Protein AF-A0A969WUV9-F1 (afdb_monomer)

Mean predicted aligned error: 6.2 Å

Structure (mmCIF, N/CA/C/O backbone):
data_AF-A0A969WUV9-F1
#
_entry.id   AF-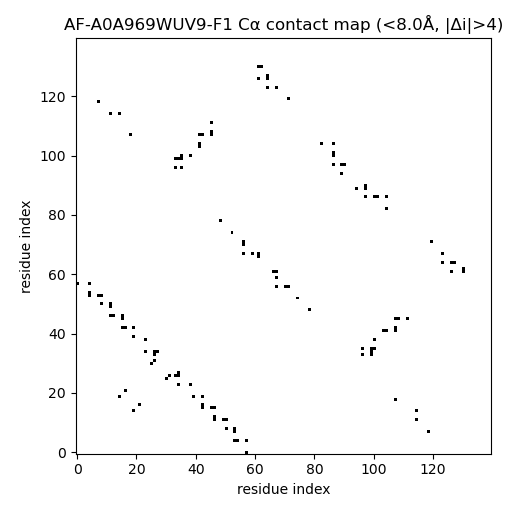A0A969WUV9-F1
#
loop_
_atom_site.group_PDB
_atom_site.id
_atom_site.type_symbol
_atom_site.label_atom_id
_atom_site.label_alt_id
_atom_site.label_comp_id
_atom_site.label_asym_id
_atom_site.label_entity_id
_atom_site.label_seq_id
_atom_site.pdbx_PDB_ins_code
_atom_site.Cartn_x
_atom_site.Cartn_y
_atom_site.Cartn_z
_atom_site.occupancy
_atom_site.B_iso_or_equiv
_atom_site.auth_seq_id
_atom_site.auth_comp_id
_atom_site.auth_asym_id
_atom_site.auth_atom_id
_atom_site.pdbx_PDB_model_num
ATOM 1 N N . MET A 1 1 ? -18.232 -3.923 13.557 1.00 69.06 1 MET A N 1
ATOM 2 C CA . MET A 1 1 ? -17.007 -3.985 12.721 1.00 69.06 1 MET A CA 1
ATOM 3 C C . MET A 1 1 ? -17.253 -4.255 11.232 1.00 69.06 1 MET A C 1
ATOM 5 O O . MET A 1 1 ? -16.675 -3.537 10.427 1.00 69.06 1 MET A O 1
ATOM 9 N N . LYS A 1 2 ? -18.115 -5.209 10.822 1.00 74.00 2 LYS A N 1
ATOM 10 C CA . LYS A 1 2 ? -18.312 -5.569 9.391 1.00 74.00 2 LYS A CA 1
ATOM 11 C C . LYS A 1 2 ? -18.622 -4.374 8.459 1.00 74.00 2 LYS A C 1
ATOM 13 O O . LYS A 1 2 ? -17.952 -4.225 7.444 1.00 74.00 2 LYS A O 1
ATOM 18 N N . LYS A 1 3 ? -19.544 -3.478 8.849 1.00 80.81 3 LYS A N 1
ATOM 19 C CA . LYS A 1 3 ? -19.894 -2.263 8.075 1.00 80.81 3 LYS A CA 1
ATOM 20 C C . LYS A 1 3 ? -18.728 -1.265 7.938 1.00 80.81 3 LYS A C 1
ATOM 22 O O . LYS A 1 3 ? -18.593 -0.623 6.905 1.00 80.81 3 LYS A O 1
ATOM 27 N N . LEU A 1 4 ? -17.882 -1.133 8.966 1.00 83.31 4 LEU A N 1
ATOM 28 C CA . LEU A 1 4 ? -16.705 -0.250 8.941 1.00 83.31 4 LEU A CA 1
ATOM 29 C C . LEU A 1 4 ? -15.621 -0.814 8.013 1.00 83.31 4 LEU A C 1
ATOM 31 O O . LEU A 1 4 ? -15.086 -0.098 7.175 1.00 83.31 4 LEU A O 1
ATOM 35 N N . ARG A 1 5 ? -15.373 -2.124 8.116 1.00 86.38 5 ARG A N 1
ATOM 36 C CA . ARG A 1 5 ? -14.433 -2.849 7.257 1.00 86.38 5 ARG A CA 1
ATOM 37 C C . ARG A 1 5 ? -14.799 -2.725 5.778 1.00 86.38 5 ARG A C 1
ATOM 39 O O . ARG A 1 5 ? -13.937 -2.395 4.977 1.00 86.38 5 ARG A O 1
ATOM 46 N N . GLN A 1 6 ? -16.070 -2.927 5.427 1.00 88.50 6 GLN A N 1
ATOM 47 C CA . GLN A 1 6 ? -16.540 -2.763 4.045 1.00 88.50 6 GLN A CA 1
ATOM 48 C C . GLN A 1 6 ? -16.302 -1.345 3.515 1.00 88.50 6 GLN A C 1
ATOM 50 O O . GLN A 1 6 ? -15.838 -1.198 2.392 1.00 88.50 6 GLN A O 1
ATOM 55 N N . LYS A 1 7 ? -16.539 -0.307 4.330 1.00 90.38 7 LYS A N 1
ATOM 56 C CA . LYS A 1 7 ? -16.251 1.082 3.938 1.00 90.38 7 LYS A CA 1
ATOM 57 C C . LYS A 1 7 ? -14.765 1.313 3.655 1.00 90.38 7 LYS A C 1
ATOM 59 O O . LYS A 1 7 ? -14.444 1.998 2.693 1.00 90.38 7 LYS A O 1
ATOM 64 N N . PHE A 1 8 ? -13.866 0.742 4.459 1.00 91.38 8 PHE A N 1
ATOM 65 C CA . PHE A 1 8 ? -12.424 0.869 4.227 1.00 91.38 8 PHE A CA 1
ATOM 66 C C . PHE A 1 8 ? -11.944 0.076 3.013 1.00 91.38 8 PHE A C 1
ATOM 68 O O . PHE A 1 8 ? -11.132 0.593 2.257 1.00 91.38 8 PHE A O 1
ATOM 75 N N . ILE A 1 9 ? -12.467 -1.133 2.788 1.00 91.56 9 ILE A N 1
ATOM 76 C CA . ILE A 1 9 ? -12.145 -1.918 1.586 1.00 91.56 9 ILE A CA 1
ATOM 77 C C . ILE A 1 9 ? -12.640 -1.190 0.335 1.00 91.56 9 ILE A C 1
ATOM 79 O O . ILE A 1 9 ? -11.903 -1.090 -0.640 1.00 91.56 9 ILE A O 1
ATOM 83 N N . LEU A 1 10 ? -13.848 -0.623 0.367 1.00 92.69 10 LEU A N 1
ATOM 84 C CA . LEU A 1 10 ? -14.384 0.160 -0.745 1.00 92.69 10 LEU A CA 1
ATOM 85 C C . LEU A 1 10 ? -13.541 1.415 -1.009 1.00 92.69 10 LEU A C 1
ATOM 87 O O . LEU A 1 10 ? -13.209 1.691 -2.157 1.00 92.69 10 LEU A O 1
ATOM 91 N N . LEU A 1 11 ? -13.129 2.127 0.045 1.00 92.75 11 LEU A N 1
ATOM 92 C CA . LEU A 1 11 ? -12.233 3.278 -0.072 1.00 92.75 11 LEU A CA 1
ATOM 93 C C . LEU A 1 11 ? -10.871 2.889 -0.670 1.00 92.75 11 LEU A C 1
ATOM 95 O O . LEU A 1 11 ? -10.385 3.576 -1.562 1.00 92.75 11 LEU A O 1
ATOM 99 N N . LEU A 1 12 ? -10.280 1.780 -0.215 1.00 92.88 12 LEU A N 1
ATOM 100 C CA . LEU A 1 12 ? -9.035 1.241 -0.765 1.00 92.88 12 LEU A CA 1
ATOM 101 C C . LEU A 1 12 ? -9.186 0.865 -2.238 1.00 92.88 12 LEU A C 1
ATOM 103 O O . LEU A 1 12 ? -8.326 1.204 -3.041 1.00 92.88 12 LEU A O 1
ATOM 107 N N . THR A 1 13 ? -10.276 0.188 -2.590 1.00 93.12 13 THR A N 1
ATOM 108 C CA . THR A 1 13 ? -10.552 -0.222 -3.972 1.00 93.12 13 THR A CA 1
ATOM 109 C C . THR A 1 13 ? -10.644 1.003 -4.874 1.00 93.12 13 THR A C 1
ATOM 111 O O . THR A 1 13 ? -9.966 1.066 -5.892 1.00 93.12 13 TH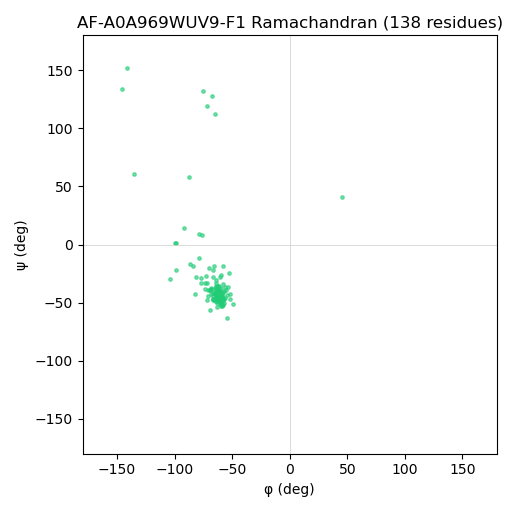R A O 1
ATOM 114 N N . LEU A 1 14 ? -11.421 2.011 -4.467 1.00 94.06 14 LEU A N 1
ATOM 115 C CA . LEU A 1 14 ? -11.577 3.251 -5.224 1.00 94.06 14 LEU A CA 1
ATOM 116 C C . LEU A 1 14 ? -10.239 3.981 -5.371 1.00 94.06 14 LEU A C 1
ATOM 118 O O . LEU A 1 14 ? -9.904 4.430 -6.460 1.00 94.06 14 LEU A O 1
ATOM 122 N N . PHE A 1 15 ? -9.442 4.036 -4.305 1.00 93.50 15 PHE A N 1
ATOM 123 C CA . PHE A 1 15 ? -8.115 4.641 -4.342 1.00 93.50 15 PHE A CA 1
ATOM 124 C C . PHE A 1 15 ? -7.165 3.922 -5.307 1.00 93.50 15 PHE A C 1
ATOM 126 O O . PHE A 1 15 ? -6.537 4.574 -6.135 1.00 93.50 15 PHE A O 1
ATOM 133 N N . VAL A 1 16 ? -7.077 2.589 -5.234 1.00 93.44 16 VAL A N 1
ATOM 134 C CA . VAL A 1 16 ? -6.213 1.799 -6.124 1.00 93.44 16 VAL A CA 1
ATOM 135 C C . VAL A 1 16 ? -6.666 1.922 -7.575 1.00 93.44 16 VAL A C 1
ATOM 137 O O . VAL A 1 16 ? -5.819 2.027 -8.451 1.00 93.44 16 VAL A O 1
ATOM 140 N N . VAL A 1 17 ? -7.973 1.965 -7.844 1.00 93.25 17 VAL A N 1
ATOM 141 C CA . VAL A 1 17 ? -8.492 2.161 -9.205 1.00 93.25 17 VAL A CA 1
ATOM 142 C C . VAL A 1 17 ? -8.155 3.557 -9.727 1.00 93.25 17 VAL A C 1
ATOM 144 O O . VAL A 1 17 ? -7.651 3.676 -10.838 1.00 93.25 17 VAL A O 1
ATOM 147 N N . VAL A 1 18 ? -8.376 4.609 -8.934 1.00 93.75 18 VAL A N 1
ATOM 148 C CA . VAL A 1 18 ? -8.113 5.996 -9.353 1.00 93.75 18 VAL A CA 1
ATOM 149 C C . VAL A 1 18 ? -6.619 6.246 -9.544 1.00 93.75 18 VAL A C 1
ATOM 151 O O . VAL A 1 18 ? -6.223 6.789 -10.570 1.00 93.75 18 VAL A O 1
ATOM 154 N N . ILE A 1 19 ? -5.777 5.834 -8.593 1.00 93.19 19 ILE A N 1
ATOM 155 C CA . ILE A 1 19 ? -4.322 6.017 -8.689 1.00 93.19 19 ILE A CA 1
ATOM 156 C C . ILE A 1 19 ? -3.712 5.053 -9.710 1.00 93.19 19 ILE A C 1
ATOM 158 O O . ILE A 1 19 ? -2.844 5.464 -10.470 1.00 93.19 19 ILE A O 1
ATOM 162 N N . GLY A 1 20 ? -4.190 3.809 -9.779 1.00 91.94 20 GLY A N 1
ATOM 163 C CA . GLY A 1 20 ? -3.852 2.815 -10.805 1.00 91.94 20 GLY A CA 1
ATOM 164 C C . GLY A 1 20 ? -4.094 3.343 -12.208 1.00 91.94 20 GLY A C 1
ATOM 165 O O . GLY A 1 20 ? -3.176 3.548 -12.992 1.00 91.94 20 GLY A O 1
ATOM 166 N N . PHE A 1 21 ? -5.348 3.643 -12.517 1.00 91.69 21 PHE A N 1
ATOM 167 C CA . PHE A 1 21 ? -5.700 4.139 -13.838 1.00 91.69 21 PHE A CA 1
ATOM 168 C C . PHE A 1 21 ? -5.075 5.512 -14.120 1.00 91.69 21 PHE A C 1
ATOM 170 O O . PHE A 1 21 ? -4.520 5.734 -15.192 1.00 91.69 21 PHE A O 1
ATOM 177 N N . GLY A 1 22 ? -5.099 6.419 -13.140 1.00 91.44 22 GLY A N 1
ATOM 178 C CA . GLY A 1 22 ? -4.538 7.760 -13.279 1.00 91.44 22 GLY A CA 1
ATOM 179 C C . GLY A 1 22 ? -3.041 7.742 -13.571 1.00 91.44 22 GLY A C 1
ATOM 180 O O . GLY A 1 22 ? -2.591 8.390 -14.510 1.00 91.44 22 GLY A O 1
ATOM 181 N N . SER A 1 23 ? -2.261 6.965 -12.820 1.00 89.81 23 SER A N 1
ATOM 182 C CA . SER A 1 23 ? -0.818 6.894 -13.060 1.00 89.81 23 SER A CA 1
ATOM 183 C C . SER A 1 23 ? -0.452 6.113 -14.320 1.00 89.81 23 SER A C 1
ATOM 185 O O . SER A 1 23 ? 0.547 6.467 -14.931 1.00 89.81 23 SER A O 1
ATOM 187 N N . TRP A 1 24 ? -1.265 5.149 -14.772 1.00 90.25 24 TRP A N 1
ATOM 188 C CA . TRP A 1 24 ? -1.106 4.528 -16.095 1.00 90.25 24 TRP A CA 1
ATOM 189 C C . TRP A 1 24 ? -1.270 5.543 -17.233 1.00 90.25 24 TRP A C 1
ATOM 191 O O . TRP A 1 24 ? -0.421 5.630 -18.120 1.00 90.25 24 TRP A O 1
ATOM 201 N N . VAL A 1 25 ? -2.324 6.367 -17.177 1.00 90.81 25 VAL A N 1
ATOM 202 C CA . VAL A 1 25 ? -2.562 7.440 -18.159 1.00 90.81 25 VAL A CA 1
ATOM 203 C C . VAL A 1 25 ? -1.412 8.449 -18.150 1.00 90.81 25 VAL A C 1
ATOM 205 O O . VAL A 1 25 ? -0.907 8.814 -19.211 1.00 90.81 25 VAL A O 1
ATOM 208 N N . VAL A 1 26 ? -0.959 8.861 -16.961 1.00 89.69 26 VAL A N 1
ATOM 209 C CA . VAL A 1 26 ? 0.184 9.775 -16.815 1.00 89.69 26 VAL A CA 1
ATOM 210 C C . VAL A 1 26 ? 1.467 9.157 -17.376 1.00 89.69 26 VAL A C 1
A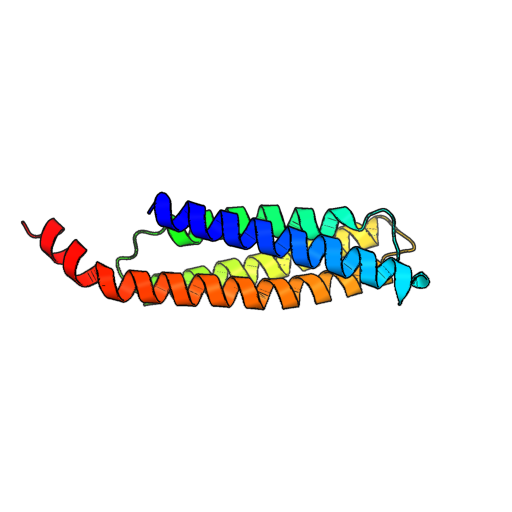TOM 212 O O . VAL A 1 26 ? 2.220 9.857 -18.051 1.00 89.69 26 VAL A O 1
ATOM 215 N N . LEU A 1 27 ? 1.700 7.859 -17.159 1.00 88.44 27 LEU A N 1
ATOM 216 C CA . LEU A 1 27 ? 2.851 7.139 -17.708 1.00 88.44 27 LEU A CA 1
ATOM 217 C C . LEU A 1 27 ? 2.877 7.223 -19.232 1.00 88.44 27 LEU A C 1
ATOM 219 O O . LEU A 1 27 ? 3.875 7.642 -19.803 1.00 88.44 27 LEU A O 1
ATOM 223 N N . ILE A 1 28 ? 1.769 6.882 -19.889 1.00 88.75 28 ILE A N 1
ATOM 224 C CA . ILE A 1 28 ? 1.718 6.817 -21.354 1.00 88.75 28 ILE A CA 1
ATOM 225 C C . ILE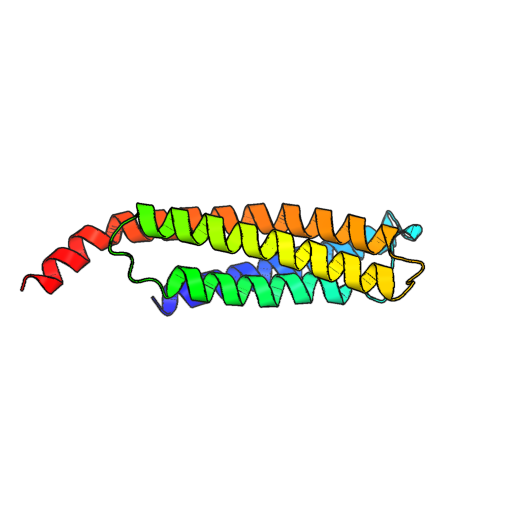 A 1 28 ? 1.840 8.212 -21.984 1.00 88.75 28 ILE A C 1
ATOM 227 O O . ILE A 1 28 ? 2.488 8.351 -23.017 1.00 88.75 28 ILE A O 1
ATOM 231 N N . HIS A 1 29 ? 1.233 9.245 -21.385 1.00 89.56 29 HIS A N 1
ATOM 232 C CA . HIS A 1 29 ? 1.243 10.599 -21.957 1.00 89.56 29 HIS A CA 1
ATOM 233 C C . HIS A 1 29 ? 2.508 11.405 -21.648 1.00 89.56 29 HIS A C 1
ATOM 235 O O . HIS A 1 29 ? 3.004 12.109 -22.523 1.00 89.56 29 HIS A O 1
ATOM 241 N N . PHE A 1 30 ? 3.015 11.348 -20.414 1.00 86.69 30 PHE A N 1
ATOM 242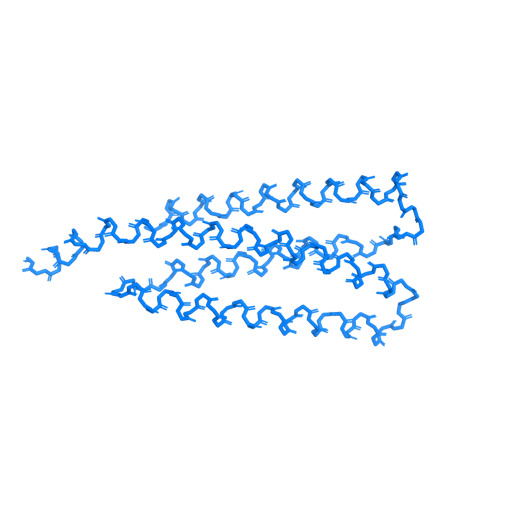 C CA . PHE A 1 30 ? 4.101 12.228 -19.965 1.00 86.69 30 PHE A CA 1
ATOM 243 C C . PHE A 1 30 ? 5.454 11.520 -19.885 1.00 86.69 30 PHE A C 1
ATOM 245 O O . PHE A 1 30 ? 6.486 12.159 -20.075 1.00 86.69 30 PHE A O 1
ATOM 252 N N . PHE A 1 31 ? 5.471 10.212 -19.614 1.00 86.25 31 PHE A N 1
ATOM 253 C CA . PHE A 1 31 ? 6.704 9.448 -19.413 1.00 86.25 31 PHE A CA 1
ATOM 254 C C . PHE A 1 31 ? 6.677 8.107 -20.164 1.00 86.25 31 PHE A C 1
ATOM 256 O O . PHE A 1 31 ? 6.801 7.057 -19.531 1.00 86.25 31 PHE A O 1
ATOM 263 N N . PRO A 1 32 ? 6.561 8.102 -21.505 1.00 82.44 32 PRO A N 1
ATOM 264 C CA . PRO A 1 32 ? 6.442 6.866 -22.285 1.00 82.44 32 PRO A CA 1
ATOM 265 C C . PRO A 1 32 ? 7.655 5.936 -22.115 1.00 82.44 32 PRO A C 1
ATOM 267 O O . PRO A 1 32 ? 7.518 4.721 -22.156 1.00 82.44 32 PRO A O 1
ATOM 270 N N . GLN A 1 33 ? 8.831 6.497 -21.825 1.00 81.56 33 GLN A N 1
ATOM 271 C CA . GLN A 1 33 ? 10.053 5.760 -21.474 1.00 81.56 33 GLN A CA 1
ATOM 272 C C . GLN A 1 33 ? 9.976 4.995 -20.137 1.00 81.56 33 GLN A C 1
ATOM 274 O O . GLN A 1 33 ? 10.793 4.116 -19.881 1.00 81.56 33 GLN A O 1
ATOM 279 N N . LEU A 1 34 ? 9.024 5.353 -19.268 1.00 82.81 34 LEU A N 1
ATOM 280 C CA . LEU A 1 34 ? 8.731 4.666 -18.011 1.00 82.81 34 LEU A CA 1
ATOM 281 C C . LEU A 1 34 ? 7.520 3.737 -18.132 1.00 82.81 34 LEU A C 1
ATOM 283 O O . LEU A 1 34 ? 7.141 3.150 -17.126 1.00 82.81 34 LEU A O 1
ATOM 287 N N . ALA A 1 35 ? 6.895 3.611 -19.307 1.00 82.44 35 ALA A N 1
ATOM 288 C CA . ALA A 1 35 ? 5.818 2.655 -19.516 1.00 82.44 35 ALA A CA 1
ATOM 289 C C . ALA A 1 35 ? 6.394 1.240 -19.626 1.00 82.44 35 ALA A C 1
ATOM 291 O O . ALA A 1 35 ? 7.356 1.014 -20.352 1.00 82.44 35 ALA A O 1
ATOM 292 N N . PHE A 1 36 ? 5.807 0.298 -18.891 1.00 86.81 36 PHE A N 1
ATOM 293 C CA . PHE A 1 36 ? 6.226 -1.100 -18.882 1.00 86.81 36 PHE A CA 1
ATOM 294 C C . PHE A 1 36 ? 5.020 -2.030 -18.805 1.00 86.81 36 PHE A C 1
ATOM 296 O O . PHE A 1 36 ? 3.973 -1.669 -18.257 1.00 86.81 36 PHE A O 1
ATOM 303 N N . PHE A 1 37 ? 5.172 -3.239 -19.345 1.00 84.69 37 PHE A N 1
ATOM 304 C CA . PHE A 1 37 ? 4.082 -4.214 -19.444 1.00 84.69 37 PHE A CA 1
ATOM 305 C C . PHE A 1 37 ? 3.622 -4.722 -18.069 1.00 84.69 37 PHE A C 1
ATOM 307 O O . PHE A 1 37 ? 2.425 -4.856 -17.821 1.00 84.69 37 PHE A O 1
ATOM 314 N N . ASP A 1 38 ? 4.563 -4.920 -17.143 1.00 87.31 38 ASP A N 1
ATOM 315 C CA . ASP A 1 38 ? 4.299 -5.472 -15.808 1.00 87.31 38 ASP A CA 1
ATOM 316 C C . ASP A 1 38 ? 3.710 -4.434 -14.818 1.00 87.31 38 ASP A C 1
ATOM 318 O O . ASP A 1 38 ? 3.559 -4.708 -13.627 1.00 87.31 38 ASP A O 1
ATOM 322 N N . TYR A 1 39 ? 3.333 -3.235 -15.278 1.00 88.19 39 TYR A N 1
ATOM 323 C CA . TYR A 1 39 ? 2.775 -2.168 -14.435 1.00 88.19 39 TYR A CA 1
ATOM 324 C C . TYR A 1 39 ? 1.551 -2.581 -13.596 1.00 88.19 39 TYR A C 1
ATOM 326 O O . TYR A 1 39 ? 1.529 -2.249 -12.405 1.00 88.19 39 TYR A O 1
ATOM 334 N N . PRO A 1 40 ? 0.556 -3.330 -14.125 1.00 89.88 40 PRO A N 1
ATOM 335 C CA . PRO A 1 40 ? -0.618 -3.745 -13.352 1.00 89.88 40 PRO A CA 1
ATOM 336 C C . PRO A 1 40 ? -0.286 -4.563 -12.094 1.00 89.88 40 PRO A C 1
ATOM 338 O O . PRO A 1 40 ? -1.106 -4.633 -11.174 1.00 89.88 40 PRO A O 1
ATOM 341 N N . LEU A 1 41 ? 0.920 -5.137 -12.014 1.00 91.06 41 LEU A N 1
ATOM 342 C CA . LEU A 1 41 ? 1.403 -5.865 -10.844 1.00 91.06 41 LEU A CA 1
ATOM 343 C C . LEU A 1 41 ? 1.498 -4.968 -9.599 1.00 91.06 41 LEU A C 1
ATOM 345 O O . LEU A 1 41 ? 1.196 -5.423 -8.496 1.00 91.06 41 LEU A O 1
ATOM 349 N N . ILE A 1 42 ? 1.867 -3.691 -9.762 1.00 91.25 42 ILE A N 1
ATOM 350 C CA . ILE A 1 42 ? 2.057 -2.756 -8.643 1.00 91.25 42 ILE A CA 1
ATOM 351 C C . ILE A 1 42 ? 0.715 -2.413 -7.969 1.00 91.25 42 ILE A C 1
ATOM 353 O O . ILE A 1 42 ? 0.580 -2.674 -6.768 1.00 91.25 42 ILE A O 1
ATOM 357 N N . PRO A 1 43 ? -0.316 -1.898 -8.679 1.00 91.69 43 PRO A N 1
ATOM 358 C CA . PRO A 1 43 ? -1.634 -1.673 -8.084 1.00 91.69 43 PRO A CA 1
ATOM 359 C C . PRO A 1 43 ? -2.226 -2.938 -7.450 1.00 91.69 43 PRO A C 1
ATOM 361 O O . PRO A 1 43 ? -2.814 -2.864 -6.369 1.00 91.69 43 PRO A O 1
ATOM 364 N N . LEU A 1 44 ? -2.041 -4.103 -8.086 1.00 92.69 44 LEU A N 1
ATOM 365 C CA . LEU A 1 44 ? -2.537 -5.384 -7.581 1.00 92.69 44 LEU A CA 1
ATOM 366 C C . LEU A 1 44 ? -1.876 -5.771 -6.251 1.00 92.69 44 LEU A C 1
ATOM 368 O O . LEU A 1 44 ? -2.571 -6.130 -5.297 1.00 92.69 44 LEU A O 1
ATOM 372 N N . PHE A 1 45 ? -0.550 -5.646 -6.155 1.00 92.38 45 PHE A N 1
ATOM 373 C CA . PHE A 1 45 ? 0.193 -5.884 -4.918 1.00 92.38 45 PHE A CA 1
ATOM 374 C C . PHE A 1 45 ? -0.321 -4.997 -3.776 1.00 92.38 45 PHE A C 1
ATOM 376 O O . PHE A 1 45 ? -0.668 -5.495 -2.699 1.00 92.38 45 PHE A O 1
ATOM 383 N N . PHE A 1 46 ? -0.450 -3.689 -4.020 1.00 91.75 46 PHE A N 1
ATOM 384 C CA . PHE A 1 46 ? -0.952 -2.745 -3.018 1.00 91.75 46 PHE A CA 1
ATOM 385 C C . PHE A 1 46 ? -2.398 -3.008 -2.611 1.00 91.75 46 PHE A C 1
ATOM 387 O O . PHE A 1 46 ? -2.757 -2.809 -1.446 1.00 91.75 46 PHE A O 1
ATOM 394 N N . PHE A 1 47 ? -3.223 -3.483 -3.540 1.00 93.12 47 PHE A N 1
ATOM 395 C CA . PHE A 1 47 ? -4.589 -3.874 -3.244 1.00 93.12 47 PHE A CA 1
ATOM 396 C C . PHE A 1 47 ? -4.638 -5.048 -2.264 1.00 93.12 47 PHE A C 1
ATOM 398 O O . PHE A 1 47 ? -5.257 -4.930 -1.205 1.00 93.12 47 PHE A O 1
ATOM 405 N N . VAL A 1 48 ? -3.943 -6.150 -2.567 1.00 93.56 48 VAL A N 1
ATOM 406 C CA . VAL A 1 48 ? -3.928 -7.357 -1.721 1.00 93.56 48 VAL A CA 1
ATOM 407 C C . VAL A 1 48 ? -3.399 -7.028 -0.328 1.00 93.56 48 VAL A C 1
ATOM 409 O O . VAL A 1 48 ? -4.060 -7.291 0.680 1.00 93.56 48 VAL A O 1
ATOM 412 N N . ILE A 1 49 ? -2.238 -6.376 -0.267 1.00 92.19 49 ILE A N 1
ATOM 413 C CA . ILE A 1 49 ? -1.615 -5.962 0.988 1.00 92.19 49 ILE A CA 1
ATOM 414 C C . ILE A 1 49 ? -2.518 -5.003 1.768 1.00 92.19 49 ILE A C 1
ATOM 416 O O . ILE A 1 49 ? -2.631 -5.102 2.997 1.00 92.19 49 ILE A O 1
ATOM 420 N N . GLY A 1 50 ? -3.205 -4.092 1.081 1.00 91.31 50 GLY A N 1
ATOM 421 C CA . GLY A 1 50 ? -4.132 -3.175 1.720 1.00 91.31 50 GLY A CA 1
ATOM 422 C C . GLY A 1 50 ? -5.357 -3.850 2.302 1.00 91.31 50 GLY A C 1
ATOM 423 O O . GLY A 1 50 ? -5.718 -3.545 3.440 1.00 91.31 50 GLY A O 1
ATOM 424 N N . VAL A 1 51 ? -5.941 -4.813 1.593 1.00 92.38 51 VAL A N 1
ATOM 425 C CA . VAL A 1 51 ? -7.050 -5.611 2.112 1.00 92.38 51 VAL A CA 1
ATOM 426 C C . VAL A 1 51 ? -6.597 -6.351 3.368 1.00 92.38 51 VAL A C 1
ATOM 428 O O . VAL A 1 51 ? -7.208 -6.165 4.422 1.00 92.38 51 VAL A O 1
ATOM 431 N N . VAL A 1 52 ? -5.487 -7.097 3.305 1.00 90.69 52 VAL A N 1
ATOM 432 C CA . VAL A 1 52 ? -4.919 -7.832 4.454 1.00 90.69 52 VAL A CA 1
ATOM 433 C C . VAL A 1 52 ? -4.734 -6.916 5.664 1.00 90.69 52 VAL A C 1
ATOM 435 O O . VAL A 1 52 ? -5.115 -7.252 6.784 1.00 90.69 52 VAL A O 1
ATOM 438 N N . SER A 1 53 ? -4.236 -5.707 5.440 1.00 89.69 53 SER A N 1
ATOM 439 C CA . SER A 1 53 ? -3.975 -4.747 6.516 1.00 89.69 53 SER A CA 1
ATOM 440 C C . SER A 1 53 ? -5.235 -4.214 7.161 1.00 89.69 53 SER A C 1
ATOM 442 O O . SER A 1 53 ? -5.292 -4.082 8.381 1.00 89.69 53 SER A O 1
ATOM 444 N N . ILE A 1 54 ? -6.268 -3.950 6.361 1.00 90.19 54 ILE A N 1
ATOM 445 C CA . ILE A 1 54 ? -7.583 -3.583 6.880 1.00 90.19 54 ILE A CA 1
ATOM 446 C C . ILE A 1 54 ? -8.144 -4.734 7.721 1.00 90.19 54 ILE A C 1
ATOM 448 O O . ILE A 1 54 ? -8.722 -4.486 8.780 1.00 90.19 54 ILE A O 1
ATOM 452 N N . TYR A 1 55 ? -7.969 -5.989 7.300 1.00 88.56 55 TYR A N 1
ATOM 453 C CA . TYR A 1 55 ? -8.401 -7.148 8.085 1.00 88.56 55 TYR A CA 1
ATOM 454 C C . TYR A 1 55 ? -7.666 -7.251 9.423 1.00 88.56 55 TYR A C 1
ATOM 456 O O . TYR A 1 55 ? -8.331 -7.404 10.445 1.00 88.56 55 TYR A O 1
ATOM 464 N N . ILE A 1 56 ? -6.341 -7.091 9.438 1.00 86.75 56 ILE A N 1
ATOM 465 C CA . ILE A 1 56 ? -5.542 -7.101 10.672 1.00 86.75 56 ILE A CA 1
ATOM 466 C C . ILE A 1 56 ? -5.990 -5.961 11.597 1.00 86.75 56 ILE A C 1
ATOM 468 O O . ILE A 1 56 ? -6.354 -6.199 12.746 1.00 86.75 56 ILE A O 1
ATOM 472 N N . LEU A 1 57 ? -6.059 -4.730 11.080 1.00 84.44 57 LEU A N 1
ATOM 473 C CA . LEU A 1 57 ? -6.427 -3.542 11.856 1.00 84.44 57 LEU A CA 1
ATOM 474 C C . LEU A 1 57 ? -7.857 -3.605 12.409 1.00 84.44 57 LEU A C 1
ATOM 476 O O . LEU A 1 57 ? -8.104 -3.166 13.529 1.00 84.44 57 LEU A O 1
ATOM 480 N N . THR A 1 58 ? -8.811 -4.150 11.647 1.00 82.69 58 THR A N 1
ATOM 481 C CA . THR A 1 58 ? -10.217 -4.260 12.083 1.00 82.69 58 THR A CA 1
ATOM 482 C C . THR A 1 58 ? -10.525 -5.519 12.895 1.00 82.69 58 THR A C 1
ATOM 484 O O . THR A 1 58 ? -11.577 -5.566 13.536 1.00 82.69 58 THR A O 1
ATOM 487 N N . GLY A 1 59 ? -9.655 -6.532 12.851 1.00 75.62 59 GLY A N 1
ATOM 488 C CA . GLY A 1 59 ? -9.784 -7.789 13.592 1.00 75.62 59 GLY A CA 1
ATOM 489 C C . GLY A 1 59 ? -9.261 -7.726 15.028 1.00 75.62 59 GLY A C 1
ATOM 490 O O . GLY A 1 59 ? -9.644 -8.555 15.851 1.00 75.62 59 GLY A O 1
ATOM 491 N N . LEU A 1 60 ? -8.431 -6.734 15.354 1.00 74.25 60 LEU A N 1
ATOM 492 C CA . LEU A 1 60 ? -7.936 -6.520 16.713 1.00 74.25 60 LEU A CA 1
ATOM 493 C C . LEU A 1 60 ? -9.083 -6.087 17.637 1.00 74.25 60 LEU A C 1
ATOM 495 O O . LEU A 1 60 ? -9.792 -5.120 17.352 1.00 74.25 60 LEU A O 1
ATOM 499 N N . LYS A 1 61 ? -9.248 -6.780 18.772 1.00 62.81 61 LYS A N 1
ATOM 500 C CA . LYS A 1 61 ? -10.098 -6.308 19.874 1.00 62.81 61 LYS A CA 1
ATOM 501 C C . LYS A 1 61 ? -9.476 -5.036 20.432 1.00 62.81 61 LYS A C 1
ATOM 503 O O . LYS A 1 61 ? -8.357 -5.051 20.951 1.00 62.81 61 LYS A O 1
ATOM 508 N N . ILE A 1 62 ? -10.162 -3.915 20.244 1.00 61.31 62 ILE A N 1
ATOM 509 C CA . ILE A 1 62 ? -9.576 -2.600 20.470 1.00 61.31 62 ILE A CA 1
ATOM 510 C C . ILE A 1 62 ? -9.738 -2.177 21.933 1.00 61.31 62 ILE A C 1
ATOM 512 O O . ILE A 1 62 ? -10.298 -1.130 22.229 1.00 61.31 62 ILE A O 1
ATOM 516 N N . ASP A 1 63 ? -9.214 -2.980 22.857 1.00 62.41 63 ASP A N 1
ATOM 517 C CA . ASP A 1 63 ? -9.326 -2.710 24.297 1.00 62.41 63 ASP A CA 1
ATOM 518 C C . ASP A 1 63 ? -8.474 -1.508 24.728 1.00 62.41 63 ASP A C 1
ATOM 520 O O . ASP A 1 63 ? -8.712 -0.912 25.778 1.00 62.41 63 ASP A O 1
ATOM 524 N N . ARG A 1 64 ? -7.460 -1.129 23.929 1.00 63.28 64 ARG A N 1
ATOM 525 C CA . ARG A 1 64 ? -6.602 0.039 24.184 1.00 63.28 64 ARG A CA 1
ATOM 526 C C . ARG A 1 64 ? -6.153 0.728 22.889 1.00 63.28 64 ARG A C 1
ATOM 528 O O . ARG A 1 64 ? -5.638 0.043 22.003 1.00 63.28 64 ARG A O 1
ATOM 535 N N . PRO A 1 65 ? -6.232 2.070 22.798 1.00 67.56 65 PRO A N 1
ATOM 536 C CA . PRO A 1 65 ? -5.768 2.825 21.628 1.00 67.56 65 PRO A CA 1
ATOM 537 C C . PRO A 1 65 ? -4.278 2.592 21.320 1.00 67.56 65 PRO A C 1
ATOM 539 O O . PRO A 1 65 ? -3.902 2.476 20.158 1.00 67.56 65 PRO A O 1
ATOM 542 N N . ASN A 1 66 ? -3.443 2.390 22.345 1.00 71.81 66 ASN A N 1
ATOM 543 C CA . ASN A 1 66 ? -2.003 2.157 22.175 1.00 71.81 66 ASN A CA 1
ATOM 544 C C . ASN A 1 66 ? -1.689 0.847 21.423 1.00 71.81 66 ASN A C 1
ATOM 546 O O . ASN A 1 66 ? -0.701 0.773 20.697 1.00 71.81 66 ASN A O 1
ATOM 550 N N . LYS A 1 67 ? -2.538 -0.188 21.553 1.00 77.06 67 LYS A N 1
ATOM 551 C CA . LYS A 1 67 ? -2.356 -1.458 20.825 1.00 77.06 67 LYS A CA 1
ATOM 552 C C . LYS A 1 67 ? -2.651 -1.310 19.330 1.00 77.06 67 LYS A C 1
ATOM 554 O O . LYS A 1 67 ? -2.007 -1.972 18.515 1.00 77.06 67 LYS A O 1
ATOM 559 N N . LEU A 1 68 ? -3.595 -0.434 18.974 1.00 82.44 68 LEU A N 1
ATOM 560 C CA . LEU A 1 68 ? -3.929 -0.147 17.581 1.00 82.44 68 LEU A CA 1
ATOM 561 C C . LEU A 1 68 ? -2.761 0.552 16.876 1.00 82.44 68 LEU A C 1
ATOM 563 O O . LEU A 1 68 ? -2.367 0.113 15.799 1.00 82.44 68 LEU A O 1
ATOM 567 N N . LEU A 1 69 ? -2.171 1.572 17.511 1.00 83.25 69 LEU A N 1
ATOM 568 C CA . LEU A 1 69 ? -0.999 2.282 16.986 1.00 83.25 69 LEU A CA 1
ATOM 569 C C . LEU A 1 69 ? 0.203 1.348 16.802 1.00 83.25 69 LEU A C 1
ATOM 571 O O . LEU A 1 69 ? 0.808 1.332 15.734 1.00 83.25 69 LEU A O 1
ATOM 575 N N . ASN A 1 70 ? 0.524 0.531 17.809 1.00 85.56 70 ASN A N 1
ATOM 576 C CA . ASN A 1 70 ? 1.672 -0.373 17.723 1.00 85.56 70 ASN A CA 1
ATOM 577 C C . ASN A 1 70 ? 1.511 -1.394 16.585 1.00 85.56 70 ASN A C 1
ATOM 579 O O . ASN A 1 70 ? 2.427 -1.619 15.799 1.00 85.56 70 ASN A O 1
ATOM 583 N N . THR A 1 71 ? 0.313 -1.971 16.447 1.00 84.81 71 THR A N 1
ATOM 584 C CA . THR A 1 71 ? 0.047 -2.931 15.367 1.00 84.81 71 THR A CA 1
ATOM 585 C C . THR A 1 71 ? 0.056 -2.256 14.001 1.00 84.81 71 THR A C 1
ATOM 587 O O . THR A 1 71 ? 0.565 -2.824 13.041 1.00 84.81 71 THR A O 1
ATOM 590 N N . PHE A 1 72 ? -0.458 -1.030 13.911 1.00 86.94 72 PHE A N 1
ATOM 591 C CA . PHE A 1 72 ? -0.379 -0.225 12.699 1.00 86.94 72 PHE A CA 1
ATOM 592 C C . PHE A 1 72 ? 1.069 0.004 12.257 1.00 86.94 72 PHE A C 1
ATOM 594 O O . PHE A 1 72 ? 1.399 -0.242 11.099 1.00 86.94 72 PHE A O 1
ATOM 601 N N . MET A 1 73 ? 1.946 0.404 13.181 1.00 88.44 73 MET A N 1
ATOM 602 C CA . MET A 1 73 ? 3.367 0.599 12.888 1.00 88.44 73 MET A CA 1
ATOM 603 C C . MET A 1 73 ? 4.053 -0.705 12.461 1.00 88.44 73 MET A C 1
ATOM 605 O O . MET A 1 73 ? 4.823 -0.691 11.503 1.00 88.44 73 MET A O 1
ATOM 609 N N . LEU A 1 74 ? 3.732 -1.835 13.100 1.00 88.94 74 LEU A N 1
ATOM 610 C CA . LEU A 1 74 ? 4.249 -3.150 12.701 1.00 88.94 74 LEU A CA 1
ATOM 611 C C . LEU A 1 74 ? 3.796 -3.549 11.293 1.00 88.94 74 LEU A C 1
ATOM 613 O O . LEU A 1 74 ? 4.625 -3.924 10.468 1.00 88.94 74 LEU A O 1
ATOM 617 N N . VAL A 1 75 ? 2.499 -3.432 10.994 1.00 88.81 75 VAL A N 1
ATOM 618 C CA . VAL A 1 75 ? 1.946 -3.721 9.661 1.00 88.81 75 VAL A CA 1
ATOM 619 C C . VAL A 1 75 ? 2.610 -2.836 8.606 1.00 88.81 75 VAL A C 1
ATOM 621 O O . VAL A 1 75 ? 3.012 -3.336 7.557 1.00 88.81 75 VAL A O 1
ATOM 624 N N . ARG A 1 76 ? 2.790 -1.544 8.895 1.00 88.88 76 ARG A N 1
ATOM 625 C CA . ARG A 1 76 ? 3.479 -0.598 8.011 1.00 88.88 76 ARG A CA 1
ATOM 626 C C . ARG A 1 76 ? 4.943 -0.986 7.774 1.00 88.88 76 ARG A C 1
ATOM 628 O O . ARG A 1 76 ? 5.401 -0.947 6.636 1.00 88.88 76 ARG A O 1
ATOM 635 N N . GLY A 1 77 ? 5.655 -1.420 8.814 1.00 88.69 77 GLY A N 1
ATOM 636 C CA . GLY A 1 77 ? 7.027 -1.921 8.700 1.00 88.69 77 GLY A CA 1
ATOM 637 C C . GLY A 1 77 ? 7.124 -3.179 7.834 1.00 88.69 77 GLY A C 1
ATOM 638 O O . GLY A 1 77 ? 7.892 -3.207 6.876 1.00 88.69 77 GLY A O 1
ATOM 639 N N . ILE A 1 78 ? 6.292 -4.191 8.103 1.00 90.06 78 ILE A N 1
ATOM 640 C CA . ILE A 1 78 ? 6.260 -5.451 7.336 1.00 90.06 78 ILE A CA 1
ATOM 641 C C . ILE A 1 78 ? 6.002 -5.183 5.847 1.00 90.06 78 ILE A C 1
ATOM 643 O O . ILE A 1 78 ? 6.639 -5.789 4.987 1.00 90.06 78 ILE A O 1
ATOM 647 N N . LYS A 1 79 ? 5.117 -4.236 5.519 1.00 87.06 79 LYS A N 1
ATOM 648 C CA . LYS A 1 79 ? 4.874 -3.836 4.125 1.00 87.06 79 LYS A CA 1
ATOM 649 C C . LYS A 1 79 ? 6.077 -3.236 3.441 1.00 87.06 79 LYS A C 1
ATOM 651 O O . LYS A 1 79 ? 6.281 -3.513 2.266 1.00 87.06 79 LYS A O 1
ATOM 656 N N . MET A 1 80 ? 6.838 -2.406 4.147 1.00 90.06 80 MET A N 1
ATOM 657 C CA . MET A 1 80 ? 8.045 -1.814 3.589 1.00 90.06 80 MET A CA 1
ATOM 658 C C . MET A 1 80 ? 9.037 -2.913 3.196 1.00 90.06 80 MET A C 1
ATOM 660 O O . MET A 1 80 ? 9.570 -2.886 2.091 1.00 90.06 80 MET A O 1
ATOM 664 N N . PHE A 1 81 ? 9.198 -3.936 4.041 1.00 92.56 81 PHE A N 1
ATOM 665 C CA . PHE A 1 81 ? 10.009 -5.106 3.703 1.00 92.56 81 PHE A CA 1
ATOM 666 C C . PHE A 1 81 ? 9.433 -5.900 2.526 1.00 92.56 81 PHE A C 1
ATOM 668 O O . PHE A 1 81 ? 10.183 -6.260 1.627 1.00 92.56 81 PHE A O 1
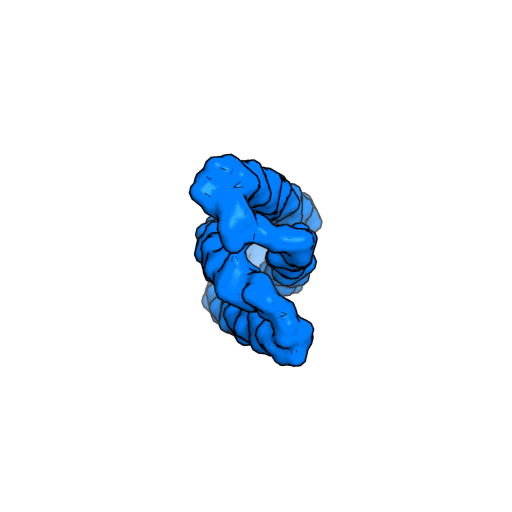ATOM 675 N N . LEU A 1 82 ? 8.116 -6.125 2.470 1.00 92.62 82 LEU A N 1
ATOM 676 C CA . LEU A 1 82 ? 7.470 -6.808 1.339 1.00 92.62 82 LEU A CA 1
ATOM 677 C C . LEU A 1 82 ? 7.656 -6.056 0.014 1.00 92.62 82 LEU A C 1
ATOM 679 O O . LEU A 1 82 ? 7.928 -6.677 -1.008 1.00 92.62 82 LEU A O 1
ATOM 683 N N . ALA A 1 83 ? 7.540 -4.728 0.034 1.00 90.88 83 ALA A N 1
ATOM 684 C CA . ALA A 1 83 ? 7.781 -3.864 -1.117 1.00 90.88 83 ALA A CA 1
ATOM 685 C C . ALA A 1 83 ? 9.235 -3.957 -1.608 1.00 90.88 83 ALA A C 1
ATOM 687 O O . ALA A 1 83 ? 9.480 -4.050 -2.814 1.00 90.88 83 ALA A O 1
ATOM 688 N N . LEU A 1 84 ? 10.196 -3.975 -0.678 1.00 91.56 84 LEU A N 1
ATOM 689 C CA . LEU A 1 84 ? 11.611 -4.166 -0.995 1.00 91.56 84 LEU A CA 1
ATOM 690 C C . LEU A 1 84 ? 11.870 -5.555 -1.579 1.00 91.56 84 LEU A C 1
ATOM 692 O O . LEU A 1 84 ? 12.470 -5.646 -2.641 1.00 91.56 84 LEU A O 1
ATOM 696 N N . ILE A 1 85 ? 11.353 -6.614 -0.950 1.00 92.69 85 ILE A N 1
ATOM 697 C CA . ILE A 1 85 ? 11.483 -7.994 -1.440 1.00 92.69 85 ILE A CA 1
ATOM 698 C C . ILE A 1 85 ? 10.910 -8.119 -2.853 1.00 92.69 85 ILE A C 1
ATOM 700 O O . ILE A 1 85 ? 11.575 -8.670 -3.723 1.00 92.69 85 ILE A O 1
ATOM 704 N N . LEU A 1 86 ? 9.716 -7.574 -3.111 1.00 91.38 86 LEU A N 1
ATOM 705 C CA . LEU A 1 86 ? 9.107 -7.595 -4.443 1.00 91.38 86 LEU A CA 1
ATOM 706 C C . LEU A 1 86 ? 9.996 -6.897 -5.480 1.00 91.38 86 LEU A C 1
ATOM 708 O O . LEU A 1 86 ? 10.211 -7.426 -6.568 1.00 91.38 86 LEU A O 1
ATOM 712 N N . THR A 1 87 ? 10.548 -5.736 -5.125 1.00 90.94 87 THR A N 1
ATOM 713 C CA . THR A 1 87 ? 11.461 -4.981 -5.994 1.00 90.94 87 THR A CA 1
ATOM 714 C C . THR A 1 87 ? 12.757 -5.753 -6.251 1.00 90.94 87 THR A C 1
ATOM 716 O O . THR A 1 87 ? 13.215 -5.819 -7.388 1.00 90.94 87 THR A O 1
ATOM 719 N N . THR A 1 88 ? 13.328 -6.394 -5.228 1.00 90.19 88 THR A N 1
ATOM 720 C CA . THR A 1 88 ? 14.524 -7.235 -5.361 1.00 90.19 88 THR A CA 1
ATOM 721 C C . THR A 1 88 ? 14.257 -8.465 -6.225 1.00 90.19 88 THR A C 1
ATOM 723 O O . THR A 1 88 ? 15.076 -8.780 -7.078 1.00 90.19 88 THR A O 1
ATOM 726 N N . ILE A 1 89 ? 13.112 -9.136 -6.070 1.00 91.06 89 ILE A N 1
ATOM 727 C CA . ILE A 1 89 ? 12.730 -10.268 -6.928 1.00 91.06 89 ILE A CA 1
ATOM 728 C C . ILE A 1 89 ? 12.601 -9.808 -8.384 1.00 91.06 89 ILE A C 1
ATOM 730 O O . ILE A 1 89 ? 13.131 -10.465 -9.274 1.00 91.06 89 ILE A O 1
ATOM 734 N N . TYR A 1 90 ? 11.953 -8.665 -8.631 1.00 89.00 90 TYR A N 1
ATOM 735 C CA . TYR A 1 90 ? 11.830 -8.110 -9.982 1.00 89.00 90 TYR A CA 1
ATOM 736 C C . TYR A 1 90 ? 13.199 -7.782 -10.598 1.00 89.00 90 TYR A C 1
ATOM 738 O O . TYR A 1 90 ? 13.407 -7.988 -11.792 1.00 89.00 90 TYR A O 1
ATOM 746 N N . TRP A 1 91 ? 14.150 -7.326 -9.778 1.00 89.56 91 TRP A N 1
ATOM 747 C CA . TRP A 1 91 ? 15.528 -7.090 -10.207 1.00 89.56 91 TRP A CA 1
ATOM 748 C C . TRP A 1 91 ? 16.272 -8.390 -10.539 1.00 89.56 91 TRP A C 1
ATOM 750 O O . TRP A 1 91 ? 16.942 -8.455 -11.563 1.00 89.56 91 TRP A O 1
ATOM 760 N N . LEU A 1 92 ? 16.116 -9.439 -9.724 1.00 89.62 92 LEU A N 1
ATOM 761 C CA . LEU A 1 92 ? 16.743 -10.750 -9.948 1.00 89.62 92 LEU A CA 1
ATOM 762 C C . LEU A 1 92 ? 16.217 -11.477 -11.193 1.00 89.62 92 LEU A C 1
ATOM 764 O O . LEU A 1 92 ? 16.912 -12.327 -11.739 1.00 89.62 92 LEU A O 1
ATOM 768 N N . LEU A 1 93 ? 15.015 -11.135 -11.660 1.00 88.56 93 LEU A N 1
ATOM 769 C CA . LEU A 1 93 ? 14.455 -11.614 -12.929 1.00 88.56 93 LEU A CA 1
ATOM 770 C C . LEU A 1 93 ? 15.059 -10.906 -14.160 1.00 88.56 93 LEU A C 1
ATOM 772 O O . LEU A 1 93 ? 14.548 -11.081 -15.266 1.00 88.56 93 LEU A O 1
ATOM 776 N N . ASP A 1 94 ? 16.100 -10.090 -13.950 1.00 76.12 94 ASP A N 1
ATOM 777 C CA . ASP A 1 94 ? 16.850 -9.308 -14.941 1.00 76.12 94 ASP A CA 1
ATOM 778 C C . ASP A 1 94 ? 15.945 -8.571 -15.938 1.00 76.12 94 ASP A C 1
ATOM 780 O O . ASP A 1 94 ? 16.163 -8.511 -17.150 1.00 76.12 94 ASP A O 1
ATOM 784 N N . ARG A 1 95 ? 14.849 -8.016 -15.411 1.00 77.44 95 ARG A N 1
ATOM 785 C CA . ARG A 1 95 ? 13.918 -7.217 -16.200 1.00 77.44 95 ARG A CA 1
ATOM 786 C C . ARG A 1 95 ? 14.587 -5.886 -16.531 1.00 77.44 95 ARG A C 1
ATOM 788 O O . ARG A 1 95 ? 14.863 -5.086 -15.636 1.00 77.44 95 ARG A O 1
ATOM 795 N N . ALA A 1 96 ? 14.758 -5.607 -17.824 1.00 79.38 96 ALA A N 1
ATOM 796 C CA . ALA A 1 96 ? 15.329 -4.350 -18.326 1.00 79.38 96 ALA A CA 1
ATOM 797 C C . ALA A 1 96 ? 14.625 -3.090 -17.769 1.00 79.38 96 ALA A C 1
ATOM 799 O O . ALA A 1 96 ? 15.218 -2.018 -17.661 1.00 79.38 96 ALA A O 1
ATOM 800 N N . GLU A 1 97 ? 13.366 -3.233 -17.354 1.00 84.38 97 GLU A N 1
ATOM 801 C CA . GLU A 1 97 ? 12.492 -2.162 -16.875 1.00 84.38 97 GLU A CA 1
ATOM 802 C C . GLU A 1 97 ? 12.549 -1.947 -15.344 1.00 84.38 97 GLU A C 1
ATOM 804 O O . GLU A 1 97 ? 11.696 -1.257 -14.784 1.00 84.38 97 GLU A O 1
ATOM 809 N N . ILE A 1 98 ? 13.550 -2.500 -14.637 1.00 87.31 98 ILE A N 1
ATOM 810 C CA . ILE A 1 98 ? 13.680 -2.396 -13.166 1.00 87.31 98 ILE A CA 1
ATOM 811 C C . ILE A 1 98 ? 13.638 -0.951 -12.649 1.00 87.31 98 ILE A C 1
ATOM 813 O O . ILE A 1 98 ? 13.054 -0.685 -11.599 1.00 87.31 98 ILE A O 1
ATOM 817 N N . LYS A 1 99 ? 14.217 0.003 -13.389 1.00 88.38 99 LYS A N 1
ATOM 818 C CA . LYS A 1 99 ? 14.221 1.423 -13.003 1.00 88.38 99 LYS A CA 1
ATOM 819 C C . LYS A 1 99 ? 12.801 1.990 -12.971 1.00 88.38 99 LYS A C 1
ATOM 821 O O . LYS A 1 99 ? 12.415 2.619 -11.987 1.00 88.38 99 LYS A O 1
ATOM 826 N N . SER A 1 100 ? 12.022 1.726 -14.019 1.00 90.06 100 SER A N 1
ATOM 827 C CA . SER A 1 100 ? 10.627 2.158 -14.135 1.00 90.06 100 SER A CA 1
ATOM 828 C C . SER A 1 100 ? 9.762 1.498 -13.064 1.00 90.06 100 SER A C 1
ATOM 830 O O . SER A 1 100 ? 9.001 2.183 -12.379 1.00 90.06 100 SER A O 1
ATOM 832 N N . PHE A 1 101 ? 9.953 0.194 -12.842 1.00 90.25 101 PHE A N 1
ATOM 833 C CA . PHE A 1 101 ? 9.266 -0.545 -11.786 1.00 90.25 101 PHE A CA 1
ATOM 834 C C . PHE A 1 101 ? 9.548 0.042 -10.398 1.00 90.25 101 PHE A C 1
ATOM 836 O O . PHE A 1 101 ? 8.613 0.325 -9.653 1.00 90.25 101 PHE A O 1
ATOM 843 N N . ALA A 1 102 ? 10.819 0.279 -10.057 1.00 91.25 102 ALA A N 1
ATOM 844 C CA . ALA A 1 102 ? 11.219 0.800 -8.752 1.00 91.25 102 ALA A CA 1
ATOM 845 C C . ALA A 1 102 ? 10.649 2.203 -8.484 1.00 91.25 102 ALA A C 1
ATOM 847 O O . ALA A 1 102 ? 10.105 2.447 -7.406 1.00 91.25 102 ALA A O 1
ATOM 848 N N . ILE A 1 103 ? 10.716 3.111 -9.467 1.00 90.69 103 ILE A N 1
ATOM 849 C CA . ILE A 1 103 ? 10.142 4.462 -9.351 1.00 90.69 103 ILE A CA 1
ATOM 850 C C . ILE A 1 103 ? 8.633 4.372 -9.112 1.00 90.69 103 ILE A C 1
ATOM 852 O O . ILE A 1 103 ? 8.120 4.980 -8.169 1.00 90.69 103 ILE A O 1
ATOM 856 N N . MET A 1 104 ? 7.925 3.574 -9.916 1.00 91.56 104 MET A N 1
ATOM 857 C CA . MET A 1 104 ? 6.483 3.402 -9.754 1.00 91.56 104 MET A CA 1
ATOM 858 C C . MET A 1 104 ? 6.125 2.745 -8.426 1.00 91.56 104 MET A C 1
ATOM 860 O O . MET A 1 104 ? 5.158 3.167 -7.793 1.00 91.56 104 MET A O 1
ATOM 864 N N . MET A 1 105 ? 6.929 1.795 -7.944 1.00 91.69 105 MET A N 1
ATOM 865 C CA . MET A 1 105 ? 6.747 1.208 -6.619 1.00 91.69 105 MET A CA 1
ATOM 866 C C . MET A 1 105 ? 6.818 2.268 -5.523 1.00 91.69 105 MET A C 1
ATOM 868 O O . MET A 1 105 ? 5.954 2.299 -4.648 1.00 91.69 105 MET A O 1
ATOM 872 N N . VAL A 1 106 ? 7.811 3.161 -5.574 1.00 92.75 106 VAL A N 1
ATOM 873 C CA . VAL A 1 106 ? 7.966 4.238 -4.586 1.00 92.75 106 VAL A CA 1
ATOM 874 C C . VAL A 1 106 ? 6.790 5.212 -4.646 1.00 92.75 106 VAL A C 1
ATOM 876 O O . VAL A 1 106 ? 6.212 5.527 -3.607 1.00 92.75 106 VAL A O 1
ATOM 879 N N . VAL A 1 107 ? 6.391 5.659 -5.841 1.00 91.50 107 VAL A N 1
ATOM 880 C CA . VAL A 1 107 ? 5.259 6.587 -6.011 1.00 91.50 107 VAL A CA 1
ATOM 881 C C . VAL A 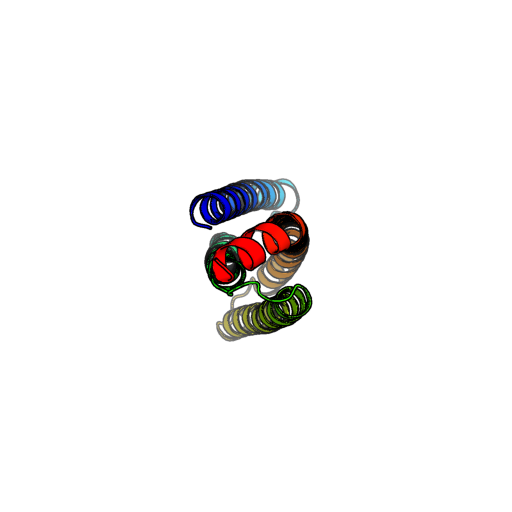1 107 ? 3.966 5.975 -5.469 1.00 91.50 107 VAL A C 1
ATOM 883 O O . VAL A 1 107 ? 3.281 6.597 -4.653 1.00 91.50 107 VAL A O 1
ATOM 886 N N . PHE A 1 108 ? 3.661 4.731 -5.846 1.00 91.62 108 PHE A N 1
ATOM 887 C CA . PHE A 1 108 ? 2.496 4.020 -5.322 1.00 91.62 108 PHE A CA 1
ATOM 888 C C . PHE A 1 108 ? 2.564 3.831 -3.813 1.00 91.62 108 PHE A C 1
ATOM 890 O O . PHE A 1 108 ? 1.554 4.028 -3.138 1.00 91.62 108 PHE A O 1
ATOM 897 N N . TYR A 1 109 ? 3.736 3.493 -3.274 1.00 92.00 109 TYR A N 1
ATOM 898 C CA . TYR A 1 109 ? 3.937 3.339 -1.838 1.00 92.00 109 TYR A CA 1
ATOM 899 C C . TYR A 1 109 ? 3.632 4.636 -1.085 1.00 92.00 109 TYR A C 1
ATOM 901 O O . TYR A 1 109 ? 2.911 4.608 -0.090 1.00 92.00 109 TYR A O 1
ATOM 909 N N . LEU A 1 110 ? 4.114 5.781 -1.576 1.00 92.38 110 LEU A N 1
ATOM 910 C CA . LEU A 1 110 ? 3.842 7.087 -0.972 1.00 92.38 110 LEU A CA 1
ATOM 911 C C . LEU A 1 110 ? 2.349 7.425 -1.002 1.00 92.38 110 LEU A C 1
ATOM 913 O O . LEU A 1 110 ? 1.779 7.762 0.035 1.00 92.38 110 LEU A O 1
ATOM 917 N N . CYS A 1 111 ? 1.693 7.277 -2.154 1.00 91.88 111 CYS A N 1
ATOM 918 C CA . CYS A 1 111 ? 0.245 7.456 -2.275 1.00 91.88 111 CYS A CA 1
ATOM 919 C C . CYS A 1 111 ? -0.513 6.541 -1.299 1.00 91.88 111 CYS A C 1
ATOM 921 O O . CYS A 1 111 ? -1.404 6.980 -0.568 1.00 91.88 111 CYS A O 1
ATOM 923 N N . TYR A 1 112 ? -0.121 5.273 -1.243 1.00 90.75 112 TYR A N 1
ATOM 924 C CA . TYR A 1 112 ? -0.706 4.284 -0.355 1.00 90.75 112 TYR A CA 1
ATOM 925 C C . TYR A 1 112 ? -0.528 4.647 1.129 1.00 90.75 112 TYR A C 1
ATOM 927 O O . TYR A 1 112 ? -1.470 4.495 1.908 1.00 90.75 112 TYR A O 1
ATOM 935 N N . LEU A 1 113 ? 0.628 5.188 1.530 1.00 90.56 113 LEU A N 1
ATOM 936 C CA . LEU A 1 113 ? 0.876 5.644 2.902 1.00 90.56 113 LEU A CA 1
ATOM 937 C C . LEU A 1 113 ? -0.097 6.742 3.351 1.00 90.56 113 LEU A C 1
ATOM 939 O O . LEU A 1 113 ? -0.528 6.740 4.510 1.00 90.56 113 LEU A O 1
ATOM 943 N N . PHE A 1 114 ? -0.475 7.661 2.457 1.00 91.19 114 PHE A N 1
ATOM 944 C CA . PHE A 1 114 ? -1.487 8.677 2.763 1.00 91.19 114 PHE A CA 1
ATOM 945 C C . PHE A 1 114 ? -2.851 8.041 3.045 1.00 91.19 114 PHE A C 1
ATOM 947 O O . PHE A 1 114 ? -3.480 8.345 4.063 1.00 91.19 114 PHE A O 1
ATOM 954 N N . LEU A 1 115 ? -3.291 7.118 2.184 1.00 91.06 115 LEU A N 1
ATOM 955 C CA . LEU A 1 115 ? -4.541 6.383 2.378 1.00 91.06 115 LEU A CA 1
ATOM 956 C C . LEU A 1 115 ? -4.524 5.577 3.685 1.00 91.06 115 LEU A C 1
ATOM 958 O O . LEU A 1 115 ? -5.489 5.592 4.451 1.00 91.06 115 LEU A O 1
ATOM 962 N N . GLU A 1 116 ? -3.429 4.871 3.943 1.00 88.94 116 GLU A N 1
ATOM 963 C CA . GLU A 1 116 ? -3.242 4.055 5.135 1.00 88.94 116 GLU A CA 1
ATOM 964 C C . GLU A 1 116 ? -3.352 4.905 6.412 1.00 88.94 116 GLU A C 1
ATOM 966 O O . GLU A 1 116 ? -4.086 4.551 7.340 1.00 88.94 116 GLU A O 1
ATOM 971 N N . THR A 1 117 ? -2.698 6.068 6.424 1.00 90.44 117 THR A N 1
ATOM 972 C CA . THR A 1 117 ? -2.770 7.032 7.531 1.00 90.44 117 THR A CA 1
ATOM 973 C C . THR A 1 117 ? -4.198 7.545 7.727 1.00 90.44 117 THR A C 1
ATOM 975 O O . THR A 1 117 ? -4.687 7.612 8.857 1.00 90.44 117 THR A O 1
ATOM 978 N N . TYR A 1 118 ? -4.917 7.836 6.638 1.00 91.06 118 TYR A N 1
ATOM 979 C CA . TYR A 1 118 ? -6.321 8.245 6.702 1.00 91.06 118 TYR A CA 1
ATOM 980 C C . TYR A 1 118 ? -7.223 7.161 7.319 1.00 91.06 118 TYR A C 1
ATOM 982 O O . TYR A 1 118 ? -8.038 7.454 8.201 1.00 91.06 118 TYR A O 1
ATOM 990 N N . ILE A 1 119 ? -7.073 5.901 6.891 1.00 88.94 119 ILE A N 1
ATOM 991 C CA . ILE A 1 119 ? -7.828 4.763 7.443 1.00 88.94 119 ILE A CA 1
ATOM 992 C C . ILE A 1 119 ? -7.533 4.609 8.938 1.00 88.94 119 ILE A C 1
ATOM 994 O O . ILE A 1 119 ? -8.469 4.443 9.726 1.00 88.94 119 ILE A O 1
ATOM 998 N N . TYR A 1 120 ? -6.262 4.713 9.334 1.00 87.69 120 TYR A N 1
ATOM 999 C CA . TYR A 1 120 ? -5.839 4.628 10.730 1.00 87.69 120 TYR A CA 1
ATOM 1000 C C . TYR A 1 120 ? -6.495 5.703 11.602 1.00 87.69 120 TYR A C 1
ATOM 1002 O O . TYR A 1 120 ? -7.155 5.364 12.584 1.00 87.69 120 TYR A O 1
ATOM 1010 N N . ILE A 1 121 ? -6.407 6.979 11.214 1.00 87.94 121 ILE A N 1
ATOM 1011 C CA . ILE A 1 121 ? -6.995 8.095 11.978 1.00 87.94 121 ILE A CA 1
ATOM 1012 C C . ILE A 1 121 ? -8.506 7.898 12.146 1.00 87.94 121 ILE A C 1
ATOM 1014 O O . ILE A 1 121 ? -9.072 8.124 13.223 1.00 87.94 121 ILE A O 1
ATOM 1018 N N . LYS A 1 122 ? -9.182 7.438 11.088 1.00 88.62 122 LYS A N 1
ATOM 1019 C CA . LYS A 1 122 ? -10.629 7.210 11.111 1.00 88.62 122 LYS A CA 1
ATOM 1020 C C . LYS A 1 122 ? -11.010 6.038 12.012 1.00 88.62 122 LYS A C 1
ATOM 1022 O O . LYS A 1 122 ? -12.010 6.121 12.729 1.00 88.62 122 LYS A O 1
ATOM 1027 N N . LEU A 1 123 ? -10.214 4.971 11.998 1.00 86.62 123 LEU A N 1
ATOM 1028 C CA . LEU A 1 123 ? -10.379 3.819 12.877 1.00 86.62 123 LEU A CA 1
ATOM 1029 C C . LEU A 1 123 ? -10.111 4.185 14.344 1.00 86.62 123 LEU A C 1
ATOM 1031 O O . LEU A 1 123 ? -10.918 3.829 15.201 1.00 86.62 123 LEU A O 1
ATOM 1035 N N . GLU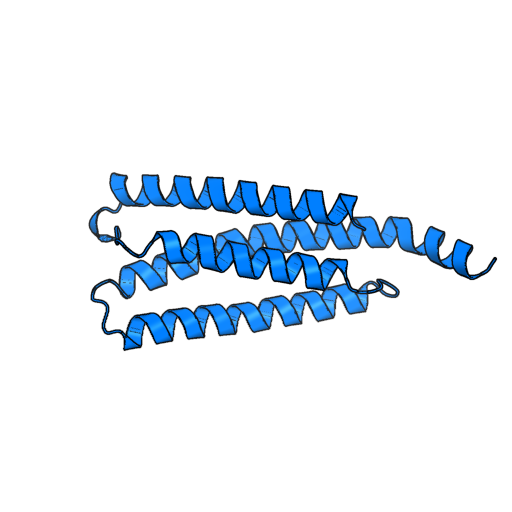 A 1 124 ? -9.053 4.947 14.636 1.00 85.94 124 GLU A N 1
ATOM 1036 C CA . GLU A 1 124 ? -8.746 5.427 15.989 1.00 85.94 124 GLU A CA 1
ATOM 1037 C C . GLU A 1 124 ? -9.872 6.321 16.525 1.00 85.94 124 GLU A C 1
ATOM 1039 O O . GLU A 1 124 ? -10.354 6.120 17.642 1.00 85.94 124 GLU A O 1
ATOM 1044 N N . THR A 1 125 ? -10.348 7.267 15.711 1.00 84.88 125 THR A N 1
ATOM 1045 C CA . THR A 1 125 ? -11.442 8.173 16.086 1.00 84.88 125 THR A CA 1
ATOM 1046 C C . THR A 1 125 ? -12.735 7.409 16.355 1.00 84.88 125 THR A C 1
ATOM 1048 O O . THR A 1 125 ? -13.432 7.684 17.335 1.00 84.88 125 THR A O 1
ATOM 1051 N N . TRP A 1 126 ? -13.071 6.431 15.504 1.00 83.25 126 TRP A N 1
ATOM 1052 C CA . TRP A 1 126 ? -14.221 5.560 15.738 1.00 83.25 126 TRP A CA 1
ATOM 1053 C C . TRP A 1 126 ? -14.050 4.785 17.043 1.00 83.25 126 TRP A C 1
ATOM 1055 O O . TRP A 1 126 ? -14.977 4.720 17.850 1.00 83.25 126 TRP A O 1
ATOM 1065 N N . ASN A 1 127 ? -12.855 4.255 17.289 1.00 78.94 127 ASN A N 1
ATOM 1066 C CA . ASN A 1 127 ? -12.588 3.475 18.479 1.00 78.94 127 ASN A CA 1
ATOM 1067 C C . ASN A 1 127 ? -12.705 4.295 19.773 1.00 78.94 127 ASN A C 1
ATOM 1069 O O . ASN A 1 127 ? -13.410 3.882 20.689 1.00 78.94 127 ASN A O 1
ATOM 1073 N N . ARG A 1 128 ? -12.10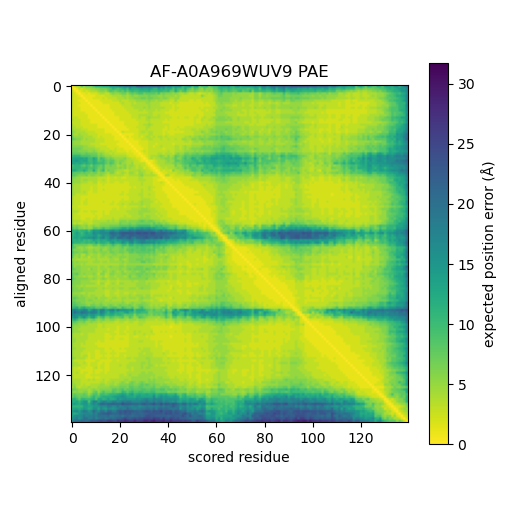6 5.492 19.833 1.00 78.44 128 ARG A N 1
ATOM 1074 C CA . ARG A 1 128 ? -12.209 6.391 21.000 1.00 78.44 128 ARG A CA 1
ATOM 1075 C C . ARG A 1 128 ? -13.659 6.717 21.367 1.00 78.44 128 ARG A C 1
ATOM 1077 O O . ARG A 1 128 ? -13.978 6.797 22.547 1.00 78.44 128 ARG A O 1
ATOM 1084 N N . LYS A 1 129 ? -14.542 6.865 20.373 1.00 78.69 129 LYS A N 1
ATOM 1085 C CA . LYS A 1 129 ? -15.970 7.155 20.594 1.00 78.69 129 LYS A CA 1
ATOM 1086 C C . LYS A 1 129 ? -16.767 5.950 21.106 1.00 78.69 129 LYS A C 1
ATOM 1088 O O . LYS A 1 129 ? -17.715 6.137 21.859 1.00 78.69 129 LYS A O 1
ATOM 1093 N N . ASN A 1 130 ? -16.414 4.731 20.696 1.00 74.25 130 ASN A N 1
ATOM 1094 C CA . ASN A 1 130 ? -17.202 3.526 20.993 1.00 74.25 130 ASN A CA 1
ATOM 1095 C C . ASN A 1 130 ? -16.661 2.707 22.181 1.00 74.25 130 ASN A C 1
ATOM 1097 O O . ASN A 1 130 ? -17.431 1.988 22.813 1.00 74.25 130 ASN A O 1
ATOM 1101 N N . LEU A 1 131 ? -15.380 2.854 22.530 1.00 71.06 131 LEU A N 1
ATOM 1102 C CA . LEU A 1 131 ? -14.734 2.217 23.687 1.00 71.06 131 LEU A CA 1
ATOM 1103 C C . LEU A 1 131 ? -15.503 2.367 25.021 1.00 71.06 131 LEU A C 1
ATOM 1105 O O . LEU A 1 131 ? -15.756 1.346 25.664 1.00 71.06 131 LEU A O 1
ATOM 1109 N N . PRO A 1 132 ? -15.928 3.577 25.454 1.00 66.06 132 PRO A N 1
ATOM 1110 C CA . PRO A 1 132 ? -16.639 3.733 26.728 1.00 66.06 132 PRO A CA 1
ATOM 1111 C C . PRO A 1 132 ? -18.027 3.072 26.734 1.00 66.06 132 PRO A C 1
ATOM 1113 O O . PRO A 1 132 ? -18.484 2.627 27.784 1.00 66.06 132 PRO A O 1
ATOM 1116 N N . ALA A 1 133 ? -18.686 2.955 25.577 1.00 62.53 133 ALA A N 1
ATOM 1117 C CA . ALA A 1 133 ? -19.975 2.274 25.452 1.00 62.53 133 ALA A CA 1
ATOM 1118 C C . ALA A 1 133 ? -19.838 0.740 25.456 1.00 62.53 133 ALA A C 1
ATOM 1120 O O . ALA A 1 133 ? -20.722 0.054 25.966 1.00 62.53 133 ALA A O 1
ATOM 1121 N N . ILE A 1 134 ? -18.739 0.200 24.915 1.00 62.84 134 ILE A N 1
ATOM 1122 C CA . ILE A 1 134 ? -18.451 -1.244 24.899 1.00 62.84 134 ILE A CA 1
ATOM 1123 C C . ILE A 1 134 ? -18.079 -1.731 26.307 1.00 62.84 134 ILE A C 1
ATOM 1125 O O . ILE A 1 134 ? -18.707 -2.663 26.801 1.00 62.84 134 ILE A O 1
ATOM 1129 N N . ASN A 1 135 ? -17.177 -1.031 27.006 1.00 61.84 135 ASN A N 1
ATOM 1130 C CA . ASN A 1 135 ? -16.806 -1.367 28.391 1.00 61.84 135 ASN A CA 1
ATOM 1131 C C . ASN A 1 135 ? -17.991 -1.320 29.370 1.00 61.84 135 ASN A C 1
ATOM 1133 O O . ASN A 1 135 ? -17.964 -1.985 30.401 1.00 61.84 135 ASN A O 1
ATOM 1137 N N . LYS A 1 136 ? -19.027 -0.520 29.081 1.00 60.31 136 LYS A N 1
ATOM 1138 C CA . LYS A 1 136 ? -20.237 -0.449 29.913 1.00 60.31 136 LYS A CA 1
ATOM 1139 C C . LYS A 1 136 ? -21.165 -1.651 29.699 1.00 60.31 136 LYS A C 1
ATOM 1141 O O . LYS A 1 136 ? -21.862 -2.025 30.631 1.00 60.31 136 LYS A O 1
ATOM 1146 N N . LYS A 1 137 ? -21.148 -2.257 28.504 1.00 60.00 137 LYS A N 1
ATOM 1147 C CA . LYS A 1 137 ? -21.927 -3.458 28.162 1.00 60.00 137 LYS A CA 1
ATOM 1148 C C . LYS A 1 137 ? -21.283 -4.760 28.629 1.00 60.00 137 LYS A C 1
ATOM 1150 O O . LYS A 1 137 ? -22.007 -5.706 28.868 1.00 60.00 137 LYS A O 1
ATOM 1155 N N . GLU A 1 138 ? -19.956 -4.819 28.750 1.00 57.97 138 GLU A N 1
ATOM 1156 C CA . GLU A 1 138 ? -19.266 -5.999 29.305 1.00 57.97 138 GLU A CA 1
ATOM 1157 C C . GLU A 1 138 ? -19.307 -6.060 30.843 1.00 57.97 138 GLU A C 1
ATOM 1159 O O . GLU A 1 138 ? -18.951 -7.077 31.428 1.00 57.97 138 GLU A O 1
ATOM 1164 N N . LYS A 1 139 ? -19.724 -4.972 31.506 1.00 56.38 139 LYS A N 1
ATOM 1165 C CA . LYS A 1 139 ? -19.888 -4.893 32.968 1.00 56.38 139 LYS A CA 1
ATOM 1166 C C . LYS A 1 139 ? -21.339 -5.074 33.447 1.00 56.38 139 LYS A C 1
ATOM 1168 O O . LYS A 1 139 ? -21.573 -4.944 34.646 1.00 56.38 139 LYS A O 1
ATOM 1173 N N . GLN A 1 140 ? -22.287 -5.303 32.538 1.00 45.28 140 GLN A N 1
ATOM 1174 C CA . GLN A 1 140 ? -23.688 -5.640 32.825 1.00 45.28 140 GLN A CA 1
ATOM 1175 C C . GLN A 1 140 ? -23.941 -7.090 32.436 1.00 45.28 140 GLN A C 1
ATOM 1177 O O . GLN A 1 140 ? -24.728 -7.737 33.153 1.00 45.28 140 GLN A O 1
#

Secondary structure (DSSP, 8-state):
-HHHHHHHHHHHHHHHHHHHHHHHHHHHHH-GGG--TTTTHHHHHHHHHHHHHHHHHHHS--S-HHHHHHHHHHHHHHHHHHHHHHHHHHHHTT-TTHHHHHHHHHHHHHHHHHHHHHHHHHHHHHHHHHHHHHHHHTT-

Radius of gyration: 17.98 Å; Cα contacts (8 Å, |Δi|>4): 68; chains: 1; bounding box: 40×24×55 Å

pLDDT: mean 85.14, std 9.73, range [45.28, 94.06]

Foldseek 3Di:
DVVLLVVLLVVLVVLLVCCLVVVQVCCVPPPVVLDDPCSVVLSVVLSVLSNVLSCVLVVDPCLDLVVSVVVLVVSLVVVVVVLVVVLVVVVVVVPPNSVSVNVSSVVSNVSSVVSSVVSSVVSSVVCVVCNVVVVVVVVD

Solvent-accessible surface area (backbone atoms only — not comparable to full-atom values): 7857 Å² total; per-residue (Å²): 105,71,73,61,51,51,52,53,49,51,51,50,50,52,49,41,51,52,53,41,54,48,50,52,53,46,25,62,74,76,35,54,91,51,54,60,88,71,53,69,55,54,47,50,50,53,48,55,55,48,49,53,47,52,51,56,68,66,67,53,81,76,86,45,72,70,60,54,53,54,51,50,53,50,54,56,50,55,48,53,52,50,55,50,51,53,51,50,52,47,46,74,68,68,44,90,55,40,66,39,52,50,52,50,48,52,54,50,48,55,58,46,50,54,54,52,52,52,53,48,56,52,51,51,54,51,43,69,70,46,46,69,62,50,61,55,60,79,72,108

Sequence (140 aa):
MKKLRQKFILLLTLFVVVIGFGSWVVLIHFFPQLAFFDYPLIPLFFFVIGVVSIYILTGLKIDRPNKLLNTFMLVRGIKMFLALILTTIYWLLDRAEIKSFAIMMVVFYLCYLFLETYIYIKLETWNRKNLPAINKKEKQ